Protein AF-A0A0L8HCR6-F1 (afdb_monomer)

Foldseek 3Di:
DVVVVVVVVVVLVVVVVVLVVVLVVQLVVQLVCCVPPPVNVVVCVQLPSLLSLLLSLLSSLVVLVVLLCQLVPVVNLVVVCVVCVVDDPVVNVVVNVSSVVSNVVSVVSNVVSVVSNVVSLLSSLVSLQASPDPVCCVSGLDPDHNDDSVCSCPVCVPVVVVVSSD

Mean predicted aligned error: 9.44 Å

Sequence (166 aa):
MNLLISLFSLSLSLQQILWAFICVLLFYRTFNRYKYEPRFYYVHQMLGSSLCISRGSASVINLNCGLVLLPMCRVVVTSLRGILRKMSMYTMRVIIDSCKGFHIACAYAIVLSSVIHYTAHVINARNFSMNYNRIYTNVNAAKYQYEDPLWIILGTGWYYFVFFSD

Structure (mmCIF, N/CA/C/O backbone):
data_AF-A0A0L8HCR6-F1
#
_entry.id   AF-A0A0L8HCR6-F1
#
loop_
_atom_site.group_PDB
_atom_site.id
_atom_site.type_symbol
_atom_site.label_atom_id
_atom_site.label_alt_id
_atom_site.label_comp_id
_atom_site.label_asym_id
_atom_site.label_entity_id
_atom_site.label_seq_id
_atom_site.pdbx_PDB_ins_code
_atom_site.Cartn_x
_atom_site.Cartn_y
_atom_site.Cartn_z
_atom_site.occupancy
_atom_site.B_iso_or_equiv
_atom_site.auth_seq_id
_atom_site.auth_comp_id
_atom_site.auth_asym_id
_atom_site.auth_atom_id
_atom_site.pdbx_PDB_model_num
ATOM 1 N N . MET A 1 1 ? -33.885 1.767 24.805 1.00 58.88 1 MET A N 1
ATOM 2 C CA . MET A 1 1 ? -32.747 0.839 24.593 1.00 58.88 1 MET A CA 1
ATOM 3 C C . MET A 1 1 ? -32.351 0.741 23.115 1.00 58.88 1 MET A C 1
ATOM 5 O O . MET A 1 1 ? -31.184 0.945 22.814 1.00 58.88 1 MET A O 1
ATOM 9 N N . ASN A 1 2 ? -33.303 0.558 22.189 1.00 62.66 2 ASN A N 1
ATOM 10 C CA . ASN A 1 2 ? -33.035 0.416 20.743 1.00 62.66 2 ASN A CA 1
ATOM 11 C C . ASN A 1 2 ? -32.359 1.634 20.080 1.00 62.66 2 ASN A C 1
ATOM 13 O O . ASN A 1 2 ? -31.485 1.459 19.239 1.00 62.66 2 ASN A O 1
ATOM 17 N N . LEU A 1 3 ? -32.699 2.863 20.491 1.00 67.19 3 LEU A N 1
ATOM 18 C CA . LEU A 1 3 ? -32.100 4.085 19.932 1.00 67.19 3 LEU A CA 1
ATOM 19 C C . LEU A 1 3 ? -30.608 4.228 20.290 1.00 67.19 3 LEU A C 1
ATOM 21 O O . LEU A 1 3 ? -29.794 4.576 19.445 1.00 67.19 3 LEU A O 1
ATOM 25 N N . LEU A 1 4 ? -30.244 3.898 21.533 1.00 64.69 4 LEU A N 1
ATOM 26 C CA . LEU A 1 4 ? -28.861 3.923 22.025 1.00 64.69 4 LEU A CA 1
ATOM 27 C C . LEU A 1 4 ? -27.992 2.867 21.332 1.00 64.69 4 LEU A C 1
ATOM 29 O O . LEU A 1 4 ? -26.845 3.143 21.001 1.00 64.69 4 LEU A O 1
ATOM 33 N N . ILE A 1 5 ? -28.551 1.680 21.077 1.00 66.56 5 ILE A N 1
ATOM 34 C CA . ILE A 1 5 ? -27.873 0.608 20.336 1.00 66.56 5 ILE A CA 1
ATOM 35 C C . ILE A 1 5 ? -27.668 1.027 18.876 1.00 66.56 5 ILE A C 1
ATOM 37 O O . ILE A 1 5 ? -26.550 0.924 18.386 1.00 66.56 5 ILE A O 1
ATOM 41 N N . SER A 1 6 ? -28.706 1.575 18.231 1.00 67.44 6 SER A N 1
ATOM 42 C CA . SER A 1 6 ? -28.655 2.080 16.851 1.00 67.44 6 SER A CA 1
ATOM 43 C C . SER A 1 6 ? -27.601 3.181 16.663 1.00 67.44 6 SER A C 1
ATOM 45 O O . SER A 1 6 ? -26.731 3.060 15.797 1.00 67.44 6 SER A O 1
ATOM 47 N N . LEU A 1 7 ? -27.603 4.204 17.527 1.00 67.69 7 LEU A N 1
ATOM 48 C CA . LEU A 1 7 ? -26.616 5.293 17.512 1.00 67.69 7 LEU A CA 1
ATOM 49 C C . LEU A 1 7 ? -25.184 4.778 17.710 1.00 67.69 7 LEU A C 1
ATOM 51 O O . LEU A 1 7 ? -24.251 5.255 17.064 1.00 67.69 7 LEU A O 1
ATOM 55 N N . PHE A 1 8 ? -25.006 3.770 18.566 1.00 66.81 8 PHE A N 1
ATOM 56 C CA . PHE A 1 8 ? -23.699 3.168 18.809 1.00 66.81 8 PHE A CA 1
ATOM 57 C C . PHE A 1 8 ? -23.217 2.332 17.614 1.00 66.81 8 PHE A C 1
ATOM 59 O O . PHE A 1 8 ? -22.076 2.490 17.182 1.00 66.81 8 PHE A O 1
ATOM 66 N N . SER A 1 9 ? -24.077 1.508 17.009 1.00 68.31 9 SER A N 1
ATOM 67 C CA . SER A 1 9 ? -23.748 0.797 15.762 1.00 68.31 9 SER A CA 1
ATOM 68 C C . SER A 1 9 ? -23.423 1.754 14.611 1.00 68.31 9 SER A C 1
ATOM 70 O O . SER A 1 9 ? -22.489 1.496 13.851 1.00 68.31 9 SER A O 1
ATOM 72 N N . LEU A 1 10 ? -24.113 2.898 14.533 1.00 72.56 10 LEU A N 1
ATOM 73 C CA . LEU A 1 10 ? -23.809 3.948 13.564 1.00 72.56 10 LEU A CA 1
ATOM 74 C C . LEU A 1 10 ? -22.389 4.497 13.784 1.00 72.56 10 LEU A C 1
ATOM 76 O O . LEU A 1 10 ? -21.611 4.588 12.839 1.00 72.56 10 LEU A O 1
ATOM 80 N N . SER A 1 11 ? -22.008 4.773 15.036 1.00 72.62 11 SER A N 1
ATOM 81 C CA . SER A 1 11 ? -20.668 5.280 15.372 1.00 72.62 11 SER A CA 1
ATOM 82 C C . SER A 1 11 ? -19.529 4.323 14.981 1.00 72.62 11 SER A C 1
ATOM 84 O O . SER A 1 11 ? -18.498 4.767 14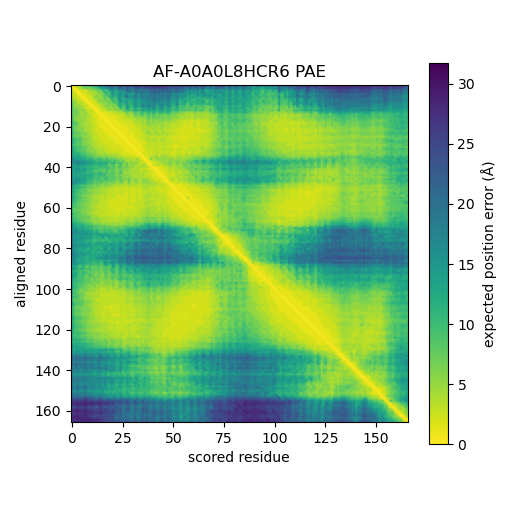.477 1.00 72.62 11 SER A O 1
ATOM 86 N N . LEU A 1 12 ? -19.738 3.009 15.119 1.00 72.44 12 LEU A N 1
ATOM 87 C CA . LEU A 1 12 ? -18.761 1.989 14.722 1.00 72.44 12 LEU A CA 1
ATOM 88 C C . LEU A 1 12 ? -18.622 1.888 13.197 1.00 72.44 12 LEU A C 1
ATOM 90 O O . LEU A 1 12 ? -17.511 1.764 12.681 1.00 72.44 12 LEU A O 1
ATOM 94 N N . SER A 1 13 ? -19.737 1.995 12.469 1.00 77.38 13 SER A N 1
ATOM 95 C CA . SER A 1 13 ? -19.718 2.017 11.001 1.00 77.38 13 SER A CA 1
ATOM 96 C C . SER A 1 13 ? -19.010 3.263 10.452 1.00 77.38 13 SER A C 1
ATOM 98 O O . SER A 1 13 ? -18.215 3.162 9.519 1.00 77.38 13 SER A O 1
ATOM 100 N N . LEU A 1 14 ? -19.193 4.423 11.095 1.00 81.75 14 LEU A N 1
ATOM 101 C CA . LEU A 1 14 ? -18.489 5.661 10.749 1.00 81.75 14 LEU A CA 1
ATOM 102 C C . LEU A 1 14 ? -16.972 5.529 10.937 1.00 81.75 14 LEU A C 1
ATOM 104 O O . LEU A 1 14 ? -16.214 6.007 10.095 1.00 81.75 14 LEU A O 1
ATOM 108 N N . GLN A 1 15 ? -16.518 4.842 11.990 1.00 80.56 15 GLN A N 1
ATOM 109 C CA . GLN A 1 15 ? -15.091 4.588 12.212 1.00 80.56 15 GLN A CA 1
ATOM 110 C C . GLN A 1 15 ? -14.472 3.750 11.082 1.00 80.56 15 GLN A C 1
ATOM 112 O O . GLN A 1 15 ? -13.375 4.063 10.616 1.00 80.56 15 GLN A O 1
ATOM 117 N N . GLN A 1 16 ? -15.166 2.708 10.616 1.00 82.38 16 GLN A N 1
ATOM 118 C CA . GLN A 1 16 ? -14.701 1.883 9.494 1.00 82.38 16 GLN A CA 1
ATOM 119 C C . GLN A 1 16 ? -14.668 2.674 8.182 1.00 82.38 16 GLN A C 1
ATOM 121 O O . GLN A 1 16 ? -13.698 2.577 7.434 1.00 82.38 16 GLN A O 1
ATOM 126 N N . ILE A 1 17 ? -15.684 3.503 7.924 1.00 86.12 17 ILE A N 1
ATOM 127 C CA . ILE A 1 17 ? -15.730 4.374 6.741 1.00 86.12 17 ILE A CA 1
ATOM 128 C C . ILE A 1 17 ? -14.578 5.385 6.770 1.00 86.12 17 ILE A C 1
ATOM 130 O O . ILE A 1 17 ? -13.894 5.564 5.764 1.00 86.12 17 ILE A O 1
ATOM 134 N N . LEU A 1 18 ? -14.317 6.005 7.923 1.00 88.50 18 LEU A N 1
ATOM 135 C CA . LEU A 1 18 ? -13.208 6.942 8.093 1.00 88.50 18 LEU A CA 1
ATOM 136 C C . LEU A 1 18 ? -11.852 6.261 7.867 1.00 88.50 18 LEU A C 1
ATOM 138 O O . LEU A 1 18 ? -11.002 6.803 7.165 1.00 88.50 18 LEU A O 1
ATOM 142 N N . TRP A 1 19 ? -11.652 5.062 8.418 1.00 88.69 19 TRP A N 1
ATOM 143 C CA . TRP A 1 19 ? -10.439 4.274 8.188 1.00 88.69 19 TRP A CA 1
ATOM 144 C C . TRP A 1 19 ? -10.253 3.921 6.707 1.00 88.69 19 TRP A C 1
ATOM 146 O O . TRP A 1 19 ? -9.160 4.106 6.164 1.00 88.69 19 TRP A O 1
ATOM 156 N N . ALA A 1 20 ? -11.316 3.472 6.034 1.00 88.00 20 ALA A N 1
ATOM 157 C CA . ALA A 1 20 ? -11.271 3.155 4.611 1.00 88.00 20 ALA A CA 1
ATOM 158 C C . ALA A 1 20 ? -10.941 4.406 3.783 1.00 88.00 20 ALA A C 1
ATOM 160 O O . ALA A 1 20 ? -10.095 4.356 2.890 1.00 88.00 20 ALA A O 1
ATOM 161 N N . PHE A 1 21 ? -11.535 5.551 4.131 1.00 92.62 21 PHE A N 1
ATOM 162 C CA . PHE A 1 21 ? -11.231 6.836 3.510 1.00 92.62 21 PHE A CA 1
ATOM 163 C C . PHE A 1 21 ? -9.762 7.237 3.700 1.00 92.62 21 PHE A C 1
ATOM 165 O O . PHE A 1 21 ? -9.119 7.644 2.736 1.00 92.62 21 PHE A O 1
ATOM 172 N N . ILE A 1 22 ? -9.199 7.068 4.901 1.00 90.94 22 ILE A N 1
ATOM 173 C CA . ILE A 1 22 ? -7.776 7.328 5.168 1.00 90.94 22 ILE A CA 1
ATOM 174 C C . ILE A 1 22 ? -6.884 6.416 4.315 1.00 90.94 22 ILE A C 1
ATOM 176 O O . ILE A 1 22 ? -5.919 6.901 3.725 1.00 90.94 22 ILE A O 1
ATOM 180 N N . CYS A 1 23 ? -7.217 5.126 4.190 1.00 91.25 23 CYS A N 1
ATOM 181 C CA . CYS A 1 23 ? -6.476 4.190 3.337 1.00 91.25 23 CYS A CA 1
ATOM 182 C C . CYS A 1 23 ? -6.491 4.625 1.865 1.00 91.25 23 CYS A C 1
ATOM 184 O O . CYS A 1 23 ? -5.440 4.670 1.223 1.00 91.25 23 CYS A O 1
ATOM 186 N N . VAL A 1 24 ? -7.665 4.988 1.338 1.00 90.94 24 VAL A N 1
ATOM 187 C CA . VAL A 1 24 ? -7.819 5.457 -0.049 1.00 90.94 24 VAL A CA 1
ATOM 188 C C . VAL A 1 24 ? -7.093 6.783 -0.265 1.00 90.94 24 VAL A C 1
ATOM 190 O O . VAL A 1 24 ? -6.396 6.946 -1.265 1.00 90.94 24 VAL A O 1
ATOM 193 N N . LEU A 1 25 ? -7.206 7.723 0.674 1.00 93.06 25 LEU A N 1
ATOM 194 C CA . LEU A 1 25 ? -6.537 9.017 0.593 1.00 93.06 25 LEU A CA 1
ATOM 195 C C . LEU A 1 25 ? -5.015 8.860 0.611 1.00 93.06 25 LEU A C 1
ATOM 197 O O . LEU A 1 25 ? -4.337 9.513 -0.181 1.00 93.06 25 LEU A O 1
ATOM 201 N N . LEU A 1 26 ? -4.477 7.991 1.471 1.00 90.62 26 LEU A N 1
ATOM 202 C CA . LEU A 1 26 ? -3.048 7.674 1.500 1.00 90.62 26 LEU A CA 1
ATOM 203 C C . LEU A 1 26 ? -2.593 7.039 0.193 1.00 90.62 26 LEU A C 1
ATOM 205 O O . LEU A 1 26 ? -1.622 7.514 -0.393 1.00 90.62 26 LEU A O 1
ATOM 209 N N . PHE A 1 27 ? -3.323 6.038 -0.305 1.00 90.00 27 PHE A N 1
ATOM 210 C CA . PHE A 1 27 ? -3.030 5.435 -1.602 1.00 90.00 27 PHE A CA 1
ATOM 211 C C . PHE A 1 27 ? -3.002 6.496 -2.707 1.00 90.00 27 PHE A C 1
ATOM 213 O O . PHE A 1 27 ? -2.036 6.575 -3.461 1.00 90.00 27 PHE A O 1
ATOM 220 N N . TYR A 1 28 ? -4.024 7.353 -2.775 1.00 91.31 28 TYR A N 1
ATOM 221 C CA . TYR A 1 28 ? -4.151 8.395 -3.794 1.00 91.31 28 TYR A CA 1
ATOM 222 C C . TYR A 1 28 ? -3.054 9.462 -3.689 1.00 91.31 28 TYR A C 1
ATOM 224 O O . TYR A 1 28 ? -2.479 9.872 -4.699 1.00 91.31 28 TYR A O 1
ATOM 232 N N . ARG A 1 29 ? -2.721 9.896 -2.468 1.00 91.31 29 ARG A N 1
ATOM 233 C CA . ARG A 1 29 ? -1.630 10.845 -2.211 1.00 91.31 29 ARG A CA 1
ATOM 234 C C . ARG A 1 29 ? -0.289 10.265 -2.645 1.00 91.31 29 ARG A C 1
ATOM 236 O O . ARG A 1 29 ? 0.433 10.939 -3.378 1.00 91.31 29 ARG A O 1
ATOM 243 N N . THR A 1 30 ? 0.017 9.028 -2.255 1.00 87.38 30 THR A N 1
ATOM 244 C CA . THR A 1 30 ? 1.245 8.339 -2.671 1.00 87.38 30 THR A CA 1
ATOM 245 C C . THR A 1 30 ? 1.264 8.137 -4.185 1.00 87.38 30 THR A C 1
ATOM 247 O O . THR A 1 30 ? 2.258 8.450 -4.834 1.00 87.38 30 THR A O 1
ATOM 250 N N . PHE A 1 31 ? 0.152 7.709 -4.782 1.00 88.31 31 PHE A N 1
ATOM 251 C CA . PHE A 1 31 ? 0.042 7.516 -6.226 1.00 88.31 31 PHE A CA 1
ATOM 252 C C . PHE A 1 31 ? 0.349 8.803 -7.002 1.00 88.31 31 PHE A C 1
ATOM 254 O O . PHE A 1 31 ? 1.173 8.793 -7.917 1.00 88.31 31 PHE A O 1
ATOM 261 N N . ASN A 1 32 ? -0.270 9.923 -6.617 1.00 87.38 32 ASN A N 1
ATOM 262 C CA . ASN A 1 32 ? -0.041 11.216 -7.264 1.00 87.38 32 ASN A CA 1
ATOM 263 C C . ASN A 1 32 ? 1.372 11.740 -7.038 1.00 87.38 32 ASN A C 1
ATOM 265 O O . ASN A 1 32 ? 1.954 12.319 -7.952 1.00 87.38 32 ASN A O 1
ATOM 269 N N . ARG A 1 33 ? 1.936 11.510 -5.850 1.00 85.31 33 ARG A N 1
ATOM 270 C CA . ARG A 1 33 ? 3.320 11.868 -5.559 1.00 85.31 33 ARG A CA 1
ATOM 271 C C . ARG A 1 33 ? 4.269 11.179 -6.541 1.00 85.31 33 ARG A C 1
ATOM 273 O O . ARG A 1 33 ? 4.985 11.855 -7.265 1.00 85.31 33 ARG A O 1
ATOM 280 N N . TYR A 1 34 ? 4.184 9.859 -6.670 1.00 82.56 34 TYR A N 1
ATOM 281 C CA . TYR A 1 34 ? 5.046 9.107 -7.589 1.00 82.56 34 TYR A CA 1
ATOM 282 C C . TYR A 1 34 ? 4.743 9.351 -9.076 1.00 82.56 34 TYR A C 1
ATOM 284 O O . TYR A 1 34 ? 5.605 9.105 -9.914 1.00 82.56 34 TYR A O 1
ATOM 292 N N . LYS A 1 35 ? 3.543 9.842 -9.410 1.00 83.94 35 LYS A N 1
ATOM 293 C CA . LYS A 1 35 ? 3.161 10.177 -10.788 1.00 83.94 35 LYS A CA 1
ATOM 294 C C . LYS A 1 35 ? 3.682 11.543 -11.248 1.00 83.94 35 LYS A C 1
ATOM 296 O O . LYS A 1 35 ? 4.059 11.674 -12.407 1.00 83.94 35 LYS A O 1
ATOM 301 N N . TYR A 1 36 ? 3.664 12.559 -10.382 1.00 83.75 36 TYR A N 1
ATOM 302 C CA . TYR A 1 36 ? 3.953 13.947 -10.775 1.00 83.75 36 TYR A CA 1
ATOM 303 C C . TYR A 1 36 ? 5.273 14.499 -10.221 1.00 83.75 36 TYR A C 1
ATOM 305 O O . TYR A 1 36 ? 5.727 15.546 -10.678 1.00 83.75 3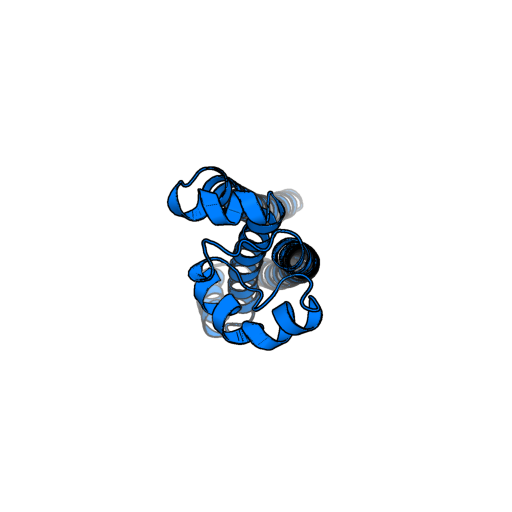6 TYR A O 1
ATOM 313 N N . GLU A 1 37 ? 5.897 13.844 -9.239 1.00 84.06 37 GLU A N 1
ATOM 314 C CA . GLU A 1 37 ? 7.129 14.349 -8.630 1.00 84.06 37 GLU A CA 1
ATOM 315 C C . GLU A 1 37 ? 8.334 14.146 -9.578 1.00 84.06 37 GLU A C 1
ATOM 317 O O . GLU A 1 37 ? 8.635 13.015 -9.975 1.00 84.06 37 GLU A O 1
ATOM 322 N N . PRO A 1 38 ? 9.075 15.218 -9.930 1.00 78.19 38 PRO A N 1
ATOM 323 C CA . PRO A 1 38 ? 10.122 15.169 -10.956 1.00 78.19 38 PRO A CA 1
ATOM 324 C C . PRO A 1 38 ? 11.307 14.272 -10.574 1.00 78.19 38 PRO A C 1
ATOM 326 O O . PRO A 1 38 ? 11.989 13.743 -11.449 1.00 78.19 38 PRO A O 1
ATOM 329 N N . ARG A 1 39 ? 11.524 14.029 -9.274 1.00 76.12 39 ARG A N 1
ATOM 330 C CA . ARG A 1 39 ? 12.566 13.124 -8.763 1.00 76.12 39 ARG A CA 1
ATOM 331 C C . ARG A 1 39 ? 12.384 11.678 -9.240 1.00 76.12 39 ARG A C 1
ATOM 333 O O . ARG A 1 39 ? 13.370 10.967 -9.402 1.00 76.12 39 ARG A O 1
ATOM 340 N N . PHE A 1 40 ? 11.143 11.256 -9.479 1.00 75.19 40 PHE A N 1
ATOM 341 C CA . PHE A 1 40 ? 10.809 9.897 -9.914 1.00 75.19 40 PHE A CA 1
ATOM 342 C C . PHE A 1 40 ? 10.467 9.812 -11.402 1.00 75.19 40 PHE A C 1
ATOM 344 O O . PHE A 1 40 ? 10.110 8.735 -11.870 1.00 75.19 40 PHE A O 1
ATOM 351 N N . TYR A 1 41 ? 10.608 10.910 -12.153 1.00 77.00 41 TYR A N 1
ATOM 352 C CA . TYR A 1 41 ? 10.205 11.001 -13.556 1.00 77.00 41 TYR A CA 1
ATOM 353 C C . TYR A 1 41 ? 10.807 9.884 -14.421 1.00 77.00 41 TYR A C 1
ATOM 355 O O . TYR A 1 41 ? 10.076 9.172 -15.104 1.00 77.00 41 TYR A O 1
ATOM 363 N N . TYR A 1 42 ? 12.122 9.668 -14.326 1.00 74.06 42 TYR A N 1
ATOM 364 C CA . TYR A 1 42 ? 12.819 8.643 -15.109 1.00 74.06 42 TYR A CA 1
ATOM 365 C C . TYR A 1 42 ? 12.351 7.223 -14.770 1.00 74.06 42 TYR A C 1
ATOM 367 O O . TYR A 1 42 ? 12.067 6.433 -15.664 1.00 74.06 42 TYR A O 1
ATOM 375 N N . VAL A 1 43 ? 12.196 6.906 -13.482 1.00 75.50 43 VAL A N 1
ATOM 376 C CA . VAL A 1 43 ? 11.721 5.583 -13.046 1.00 75.50 43 VAL A CA 1
ATOM 377 C C . VAL A 1 43 ? 10.255 5.379 -13.437 1.00 75.50 43 VAL A C 1
ATOM 379 O O . VAL A 1 43 ? 9.879 4.308 -13.909 1.00 75.50 43 VAL A O 1
ATOM 382 N N . HIS A 1 44 ? 9.420 6.409 -13.295 1.00 81.25 44 HIS A N 1
ATOM 383 C CA . HIS A 1 44 ? 8.026 6.368 -13.724 1.00 81.25 44 HIS A CA 1
ATOM 384 C C . HIS A 1 44 ? 7.904 6.172 -15.239 1.00 81.25 44 HIS A C 1
ATOM 386 O O . HIS A 1 44 ? 7.045 5.415 -15.678 1.00 81.25 44 HIS A O 1
ATOM 392 N N . GLN A 1 45 ? 8.783 6.771 -16.043 1.00 80.62 45 GLN A N 1
ATOM 393 C CA . GLN A 1 45 ? 8.797 6.569 -17.493 1.00 80.62 45 GLN A CA 1
ATOM 394 C C . GLN A 1 45 ? 9.121 5.112 -17.875 1.00 80.62 45 GLN A C 1
ATOM 396 O O . GLN A 1 45 ? 8.603 4.611 -18.871 1.00 80.62 45 GLN A O 1
ATOM 401 N N . MET A 1 46 ? 9.933 4.415 -17.074 1.00 75.62 46 MET A N 1
ATOM 402 C CA . MET A 1 46 ? 10.339 3.025 -17.332 1.00 75.62 46 MET A CA 1
ATOM 403 C C . MET A 1 46 ? 9.331 1.990 -16.811 1.00 75.62 46 MET A C 1
ATOM 405 O O . MET A 1 46 ? 9.077 0.984 -17.477 1.00 75.62 46 MET A O 1
ATOM 409 N N . LEU A 1 47 ? 8.766 2.216 -15.619 1.00 78.62 47 LEU A N 1
ATOM 410 C CA . LEU A 1 47 ? 7.860 1.275 -14.940 1.00 78.62 47 LEU A CA 1
ATOM 411 C C . LEU A 1 47 ? 6.379 1.595 -15.167 1.00 78.62 47 LEU A C 1
ATOM 413 O O . LEU A 1 47 ? 5.524 0.719 -15.014 1.00 78.62 47 LEU A O 1
ATOM 417 N N . GLY A 1 48 ? 6.068 2.842 -15.504 1.00 83.38 48 GLY A N 1
ATOM 418 C CA . GLY A 1 48 ? 4.716 3.350 -15.679 1.00 83.38 48 GLY A CA 1
ATOM 419 C C . GLY A 1 48 ? 3.916 3.417 -14.378 1.00 83.38 48 GLY A C 1
ATOM 420 O O . GLY A 1 48 ? 4.435 3.609 -13.273 1.00 83.38 48 GLY A O 1
ATOM 421 N N . SER A 1 49 ? 2.604 3.228 -14.512 1.00 84.06 49 SER A N 1
ATOM 422 C CA . SER A 1 49 ? 1.639 3.234 -13.405 1.00 84.06 49 SER A CA 1
ATOM 423 C C . SER A 1 49 ? 1.874 2.124 -12.375 1.00 84.06 49 SER A C 1
ATOM 425 O O . SER A 1 49 ? 1.464 2.271 -11.224 1.00 84.06 49 SER A O 1
ATOM 427 N N . SER A 1 50 ? 2.572 1.050 -12.754 1.00 84.94 50 SER A N 1
ATOM 428 C CA . SER A 1 50 ? 2.887 -0.077 -11.873 1.00 84.94 50 SER A CA 1
ATOM 429 C C . SER A 1 50 ? 3.800 0.325 -10.703 1.00 84.94 50 SER A C 1
ATOM 431 O O . SER A 1 50 ? 3.636 -0.176 -9.588 1.00 84.94 50 SER A O 1
ATOM 433 N N . LEU A 1 51 ? 4.682 1.319 -10.887 1.00 84.75 51 LEU A N 1
ATOM 434 C CA . LEU A 1 51 ? 5.454 1.912 -9.788 1.00 84.75 51 LEU A CA 1
ATOM 435 C C . LEU A 1 51 ? 4.523 2.560 -8.755 1.00 84.75 51 LEU A C 1
ATOM 437 O O . LEU A 1 51 ? 4.600 2.259 -7.564 1.00 84.75 51 LEU A O 1
ATOM 441 N N . CYS A 1 52 ? 3.618 3.425 -9.214 1.00 88.25 52 CYS A N 1
ATOM 442 C CA . CYS A 1 52 ? 2.711 4.171 -8.346 1.00 88.25 52 CYS A CA 1
ATOM 443 C C . CYS A 1 52 ? 1.765 3.237 -7.579 1.00 88.25 52 CYS A C 1
ATOM 445 O O . CYS A 1 52 ? 1.539 3.446 -6.388 1.00 88.25 52 CYS A O 1
ATOM 447 N N . ILE A 1 53 ? 1.255 2.191 -8.241 1.00 86.88 53 ILE A N 1
ATOM 448 C CA . ILE A 1 53 ? 0.395 1.173 -7.617 1.00 86.88 53 ILE A CA 1
ATOM 449 C C . ILE A 1 53 ? 1.164 0.426 -6.526 1.00 86.88 53 ILE A C 1
ATOM 451 O O . ILE A 1 53 ? 0.678 0.341 -5.401 1.00 86.88 53 ILE A O 1
ATOM 455 N N . SER A 1 54 ? 2.380 -0.038 -6.832 1.00 86.44 54 SER A N 1
ATOM 456 C CA . SER A 1 54 ? 3.250 -0.749 -5.888 1.00 86.44 54 SER A CA 1
ATOM 457 C C . SER A 1 54 ? 3.548 0.074 -4.632 1.00 86.44 54 SER A C 1
ATOM 459 O O . SER A 1 54 ? 3.602 -0.480 -3.533 1.00 86.44 54 SER A O 1
ATOM 461 N N . ARG A 1 55 ? 3.739 1.394 -4.782 1.00 86.12 55 ARG A N 1
ATOM 462 C CA . ARG A 1 55 ? 4.034 2.311 -3.665 1.00 86.12 55 ARG A CA 1
ATOM 463 C C . ARG A 1 55 ? 2.792 2.638 -2.852 1.00 86.12 55 ARG A C 1
ATOM 465 O O . ARG A 1 55 ? 2.831 2.588 -1.626 1.00 86.12 55 ARG A O 1
ATOM 472 N N . GLY A 1 56 ? 1.686 2.939 -3.530 1.00 87.25 56 GLY A N 1
ATOM 473 C CA . GLY A 1 56 ? 0.413 3.214 -2.875 1.00 87.25 56 GLY A CA 1
ATOM 474 C C . GLY A 1 56 ? -0.048 2.028 -2.032 1.00 87.25 56 GLY A C 1
ATOM 475 O O . GLY A 1 56 ? -0.429 2.210 -0.876 1.00 87.25 56 GLY A O 1
ATOM 476 N N . SER A 1 57 ? 0.042 0.807 -2.572 1.00 88.25 57 SER A N 1
ATOM 477 C CA . SER A 1 57 ? -0.336 -0.407 -1.844 1.00 88.25 57 SER A CA 1
ATOM 478 C C . SER A 1 57 ? 0.593 -0.683 -0.659 1.00 88.25 57 SER A C 1
ATOM 480 O O . SER A 1 57 ? 0.104 -1.064 0.400 1.00 88.25 57 SER A O 1
ATOM 482 N N . ALA A 1 58 ? 1.900 -0.420 -0.784 1.00 87.69 58 ALA A N 1
ATOM 483 C CA . ALA A 1 58 ? 2.851 -0.544 0.324 1.00 87.69 58 ALA A CA 1
ATOM 484 C C . ALA A 1 58 ? 2.513 0.402 1.489 1.00 87.69 58 ALA A C 1
ATOM 486 O O . ALA A 1 58 ? 2.476 -0.027 2.640 1.00 87.69 58 ALA A O 1
ATOM 487 N N . SER A 1 59 ? 2.181 1.669 1.205 1.00 87.94 59 SER A N 1
ATOM 488 C CA . SER A 1 59 ? 1.758 2.621 2.244 1.00 87.94 59 SER A CA 1
ATOM 489 C C . SER A 1 59 ? 0.489 2.158 2.971 1.00 87.94 59 SER A C 1
ATOM 491 O O . SER A 1 59 ? 0.388 2.302 4.190 1.00 87.94 59 SER A O 1
ATOM 493 N N . VAL A 1 60 ? -0.467 1.569 2.242 1.00 89.88 60 VAL A N 1
ATOM 494 C CA . VAL A 1 60 ? -1.699 1.011 2.827 1.00 89.88 60 VAL A CA 1
ATOM 495 C C . VAL A 1 60 ? -1.399 -0.220 3.683 1.00 89.88 60 VAL A C 1
ATOM 497 O O . VAL A 1 60 ? -1.965 -0.347 4.769 1.00 89.88 60 VAL A O 1
ATOM 500 N N . ILE A 1 61 ? -0.496 -1.105 3.250 1.00 89.75 61 ILE A N 1
ATOM 501 C CA . ILE A 1 61 ? -0.047 -2.251 4.055 1.00 89.75 61 ILE A CA 1
ATOM 502 C C . ILE A 1 61 ? 0.613 -1.756 5.344 1.00 89.75 61 ILE A C 1
ATOM 504 O O . ILE A 1 61 ? 0.212 -2.194 6.416 1.00 89.75 61 ILE A O 1
ATOM 508 N N . ASN A 1 62 ? 1.546 -0.803 5.270 1.00 88.69 62 ASN A N 1
ATOM 509 C CA . ASN A 1 62 ? 2.256 -0.282 6.443 1.00 88.69 62 ASN A CA 1
ATOM 510 C C . ASN A 1 62 ? 1.301 0.342 7.469 1.00 88.69 62 ASN A C 1
ATOM 512 O O . ASN A 1 62 ? 1.403 0.051 8.663 1.00 88.69 62 ASN A O 1
ATOM 516 N N . LEU A 1 63 ? 0.326 1.137 7.012 1.00 88.12 63 LEU A N 1
ATOM 517 C CA . LEU A 1 63 ? -0.715 1.673 7.890 1.00 88.12 63 LEU A CA 1
ATOM 518 C C . LEU A 1 63 ? -1.517 0.539 8.548 1.00 88.12 63 LEU A C 1
ATOM 520 O O . LEU A 1 63 ? -1.678 0.522 9.768 1.00 88.12 63 LEU A O 1
ATOM 524 N N . ASN A 1 64 ? -2.008 -0.422 7.764 1.00 89.62 64 ASN A N 1
ATOM 525 C CA . ASN A 1 64 ? -2.855 -1.487 8.295 1.00 89.62 64 ASN A CA 1
ATOM 526 C C . ASN A 1 64 ? -2.098 -2.465 9.203 1.00 89.62 64 ASN A C 1
ATOM 528 O O . ASN A 1 64 ? -2.659 -2.906 10.204 1.00 89.62 64 ASN A O 1
ATOM 532 N N . CYS A 1 65 ? -0.822 -2.739 8.933 1.00 87.00 65 CYS A N 1
ATOM 533 C CA . CYS A 1 65 ? 0.063 -3.510 9.807 1.00 87.00 65 CYS A CA 1
ATOM 534 C C . CYS A 1 65 ? 0.321 -2.800 11.147 1.00 87.00 65 CYS A C 1
ATOM 536 O O . CYS A 1 65 ? 0.416 -3.456 12.180 1.00 87.00 65 CYS A O 1
ATOM 538 N N . GLY A 1 66 ? 0.377 -1.465 11.172 1.00 85.50 66 GLY A N 1
ATOM 539 C CA . GLY A 1 66 ? 0.403 -0.718 12.434 1.00 85.50 66 GLY A CA 1
ATOM 540 C C . GLY A 1 66 ? -0.927 -0.819 13.190 1.00 85.50 66 GLY A C 1
ATOM 541 O O . GLY A 1 66 ? -0.963 -1.095 14.390 1.00 85.50 66 GLY A O 1
ATOM 542 N N . LEU A 1 67 ? -2.043 -0.649 12.477 1.00 84.50 67 LEU A N 1
ATOM 543 C CA . LEU A 1 67 ? -3.389 -0.638 13.059 1.00 84.50 67 LEU A CA 1
ATOM 544 C C . LEU A 1 67 ? -3.854 -2.009 13.568 1.00 84.50 67 LEU A C 1
ATOM 546 O O . LEU A 1 67 ? -4.579 -2.072 14.561 1.00 84.50 67 LEU A O 1
ATOM 550 N N . VAL A 1 68 ? -3.438 -3.104 12.928 1.00 86.12 68 VAL A N 1
ATOM 551 C CA . VAL A 1 68 ? -3.813 -4.474 13.321 1.00 86.12 68 VAL A CA 1
ATOM 552 C C . VAL A 1 68 ? -3.194 -4.886 14.665 1.00 86.12 68 VAL A C 1
ATOM 554 O O . VAL A 1 68 ? -3.766 -5.727 15.364 1.00 86.12 68 VAL A O 1
ATOM 557 N N . LEU A 1 69 ? -2.076 -4.257 15.057 1.00 80.62 69 LEU A N 1
ATOM 558 C CA . LEU A 1 69 ? -1.378 -4.482 16.329 1.00 80.62 69 LEU A CA 1
ATOM 559 C C . LEU A 1 69 ? -2.001 -3.714 17.503 1.00 80.62 69 LEU A C 1
ATOM 561 O O . LEU A 1 69 ? -1.966 -4.198 18.634 1.00 80.62 69 LEU A O 1
ATOM 565 N N . LEU A 1 70 ? -2.628 -2.559 17.252 1.00 74.50 70 LEU A N 1
ATOM 566 C CA . LEU A 1 70 ? -3.297 -1.756 18.285 1.00 74.50 70 LEU A CA 1
ATOM 567 C C . LEU A 1 70 ? -4.284 -2.548 19.173 1.00 74.50 70 LEU A C 1
ATOM 569 O O . LEU A 1 70 ? -4.204 -2.393 20.393 1.00 74.50 70 LEU A O 1
ATOM 573 N N . PRO A 1 71 ? -5.174 -3.419 18.644 1.00 68.69 71 PRO A N 1
ATOM 574 C CA . PRO A 1 71 ? -6.074 -4.226 19.474 1.00 68.69 71 PRO A CA 1
ATOM 575 C C . PRO A 1 71 ? -5.369 -5.341 20.268 1.00 68.69 71 PRO A C 1
ATOM 577 O O . PRO A 1 71 ? -5.946 -5.849 21.228 1.00 68.69 71 PRO A O 1
ATOM 580 N N . MET A 1 72 ? -4.136 -5.714 19.908 1.00 67.25 72 MET A N 1
ATOM 581 C CA . MET A 1 72 ? -3.342 -6.736 20.609 1.00 67.25 72 MET A CA 1
ATOM 582 C C . MET A 1 72 ? -2.423 -6.146 21.691 1.00 67.25 72 MET A C 1
ATOM 584 O O . MET A 1 72 ? -1.978 -6.860 22.595 1.00 67.25 72 MET A O 1
ATOM 588 N N . CYS A 1 73 ? -2.165 -4.837 21.654 1.00 70.94 73 CYS A N 1
ATOM 589 C CA . CYS A 1 73 ? -1.379 -4.143 22.666 1.00 70.94 73 CYS A CA 1
ATOM 590 C C . CYS A 1 73 ? -2.136 -4.097 24.003 1.00 70.94 73 CYS A C 1
ATOM 592 O O . CYS A 1 73 ? -2.982 -3.228 24.231 1.00 70.94 73 CYS A O 1
ATOM 594 N N . ARG A 1 74 ? -1.795 -5.007 24.929 1.00 65.56 74 ARG A N 1
ATOM 595 C CA . ARG A 1 74 ? -2.432 -5.109 26.257 1.00 65.56 74 ARG A CA 1
ATOM 596 C C . ARG A 1 74 ? -2.453 -3.782 27.019 1.00 65.56 74 ARG A C 1
ATOM 598 O O . ARG A 1 74 ? -3.443 -3.516 27.683 1.00 65.56 74 ARG A O 1
ATOM 605 N N . VAL A 1 75 ? -1.421 -2.945 26.872 1.00 70.31 75 VAL A N 1
ATOM 606 C CA . VAL A 1 75 ? -1.330 -1.611 27.498 1.00 70.31 75 VAL A CA 1
ATOM 607 C C . VAL A 1 75 ? -2.410 -0.661 26.974 1.00 70.31 75 VAL A C 1
ATOM 609 O O . VAL A 1 75 ? -3.072 0.014 27.760 1.00 70.31 75 VAL A O 1
ATOM 612 N N . VAL A 1 76 ? -2.649 -0.651 25.659 1.00 65.56 76 VAL A N 1
ATOM 613 C CA . VAL A 1 76 ? -3.702 0.162 25.030 1.00 65.56 76 VAL A CA 1
ATOM 614 C C . VAL A 1 76 ? -5.066 -0.324 25.498 1.00 65.56 76 VAL A C 1
ATOM 616 O O . VAL A 1 76 ? -5.881 0.478 25.942 1.00 65.56 76 VAL A O 1
ATOM 619 N N . VAL A 1 77 ? -5.281 -1.641 25.503 1.00 69.19 77 VAL A N 1
ATOM 620 C CA . VAL A 1 77 ? -6.530 -2.252 25.972 1.00 69.19 77 VAL A CA 1
ATOM 621 C C . VAL A 1 77 ? -6.779 -1.956 27.454 1.00 69.19 77 VAL A C 1
ATOM 623 O O . VAL A 1 77 ? -7.908 -1.641 27.823 1.00 69.19 77 VAL A O 1
ATOM 626 N N . THR A 1 78 ? -5.758 -1.998 28.319 1.00 67.25 78 THR A N 1
ATOM 627 C CA . THR A 1 78 ? -5.906 -1.668 29.748 1.00 67.25 78 THR A CA 1
ATOM 628 C C . THR A 1 78 ? -6.145 -0.183 29.995 1.00 67.25 78 THR A C 1
ATOM 630 O O . THR A 1 78 ? -6.971 0.147 30.845 1.00 67.25 78 THR A O 1
ATOM 633 N N . SER A 1 79 ? -5.494 0.705 29.240 1.00 64.06 79 SER A N 1
ATOM 634 C CA . SER A 1 79 ? -5.731 2.154 29.309 1.00 64.06 79 SER A CA 1
ATOM 635 C C . SER A 1 79 ? -7.137 2.505 28.827 1.00 64.06 79 SER A C 1
ATOM 637 O O . SER A 1 79 ? -7.851 3.257 29.494 1.00 64.06 79 SER A O 1
ATOM 639 N N . LEU A 1 80 ? -7.590 1.871 27.740 1.00 66.25 80 LEU A N 1
ATOM 640 C CA . LEU A 1 80 ? -8.971 1.963 27.274 1.00 66.25 80 LEU A CA 1
ATOM 641 C C . LEU A 1 80 ? -9.926 1.454 28.357 1.00 66.25 80 LEU A C 1
ATOM 643 O O . LEU A 1 80 ? -10.900 2.123 28.676 1.00 66.25 80 LEU A O 1
ATOM 647 N N . ARG A 1 81 ? -9.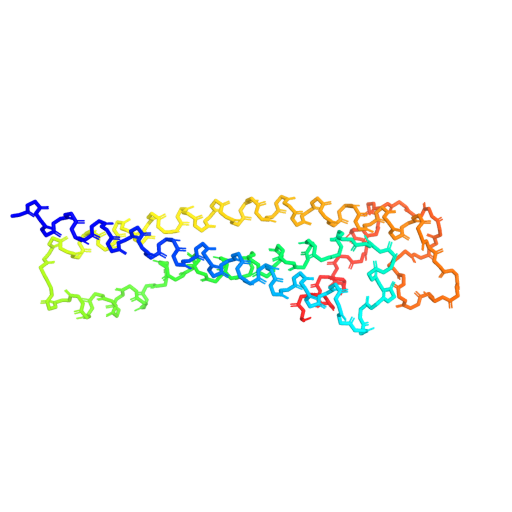610 0.332 29.018 1.00 66.44 81 ARG A N 1
ATOM 648 C CA . ARG A 1 81 ? -10.400 -0.185 30.146 1.00 66.44 81 ARG A CA 1
ATOM 649 C C . ARG A 1 81 ? -10.455 0.787 31.325 1.00 66.44 81 ARG A C 1
ATOM 651 O O . ARG A 1 81 ? -11.459 0.798 32.023 1.00 66.44 81 ARG A O 1
ATOM 658 N N . GLY A 1 82 ? -9.416 1.588 31.557 1.00 68.19 82 GLY A N 1
ATOM 659 C CA . GLY A 1 82 ? -9.399 2.644 32.573 1.00 68.19 82 GLY A CA 1
ATOM 660 C C . GLY A 1 82 ? -10.364 3.785 32.247 1.00 68.19 82 GLY A C 1
ATOM 661 O O . GLY A 1 82 ? -11.169 4.168 33.095 1.00 68.19 82 GLY A O 1
ATOM 662 N N . ILE A 1 83 ? -10.349 4.259 30.997 1.00 65.12 83 ILE A N 1
ATOM 663 C CA . ILE A 1 83 ? -11.251 5.311 30.492 1.00 65.12 83 ILE A CA 1
ATOM 664 C C . ILE A 1 83 ? -12.705 4.813 30.477 1.00 65.12 83 ILE A C 1
ATOM 666 O O . ILE A 1 83 ? -13.619 5.490 30.947 1.00 65.12 83 ILE A O 1
ATOM 670 N N . LEU A 1 84 ? -12.910 3.585 30.007 1.00 63.38 84 LEU A N 1
ATOM 671 C CA . LEU A 1 84 ? -14.216 2.950 29.88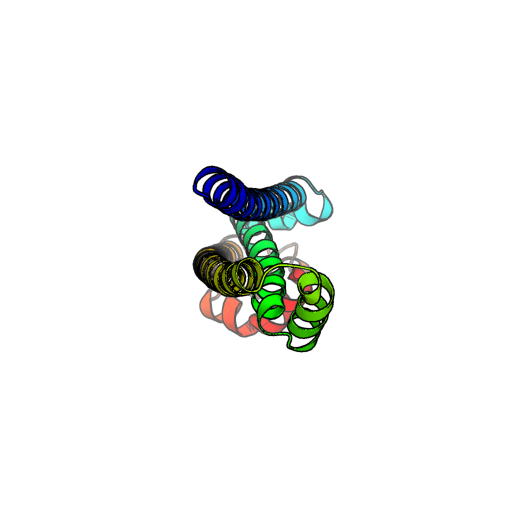4 1.00 63.38 84 LEU A CA 1
ATOM 672 C C . LEU A 1 84 ? -14.760 2.424 31.223 1.00 63.38 84 LEU A C 1
ATOM 674 O O . LEU A 1 84 ? -15.922 2.038 31.292 1.00 63.38 84 LEU A O 1
ATOM 678 N N . ARG A 1 85 ? -13.971 2.412 32.309 1.00 62.84 85 ARG A N 1
ATOM 679 C CA . ARG A 1 85 ? -14.432 2.000 33.652 1.00 62.84 85 ARG A CA 1
ATOM 680 C C . ARG A 1 85 ? -15.503 2.940 34.216 1.00 62.84 85 ARG A C 1
ATOM 682 O O . ARG A 1 85 ? -16.267 2.532 35.084 1.00 62.84 85 ARG A O 1
ATOM 689 N N . LYS A 1 86 ? -15.568 4.176 33.703 1.00 63.66 86 LYS A N 1
ATOM 690 C CA . LYS A 1 86 ? -16.665 5.130 33.938 1.00 63.66 86 LYS A CA 1
ATOM 691 C C . LYS A 1 86 ? -17.942 4.798 33.148 1.00 63.66 86 LYS A C 1
ATOM 693 O O . LYS A 1 86 ? -18.962 5.439 33.368 1.00 63.66 86 LYS A O 1
ATOM 698 N N . MET A 1 87 ? -17.896 3.833 32.228 1.00 64.25 87 MET A N 1
ATOM 699 C CA . MET A 1 87 ? -19.006 3.442 31.358 1.00 64.25 87 MET A CA 1
ATOM 700 C C . MET A 1 87 ? -19.621 2.101 31.786 1.00 64.25 87 MET A C 1
ATOM 702 O O . MET A 1 87 ? -19.011 1.302 32.495 1.00 64.25 87 MET A O 1
ATOM 706 N N . SER A 1 88 ? -20.851 1.847 31.333 1.00 71.81 88 SER A N 1
ATOM 707 C CA . SER A 1 88 ? -21.583 0.606 31.611 1.00 71.81 88 SER A CA 1
ATOM 708 C C . SER A 1 88 ? -20.828 -0.645 31.129 1.00 71.81 88 SER A C 1
ATOM 710 O O . SER A 1 88 ? -20.211 -0.645 30.060 1.00 71.81 88 SER A O 1
ATOM 712 N N . MET A 1 89 ? -20.946 -1.749 31.881 1.00 70.94 89 MET A N 1
ATOM 713 C CA . MET A 1 89 ? -20.410 -3.077 31.528 1.00 70.94 89 MET A CA 1
ATOM 714 C C . MET A 1 89 ? -20.862 -3.560 30.140 1.00 70.94 89 MET A C 1
ATOM 716 O O . MET A 1 89 ? -20.130 -4.284 29.465 1.00 70.94 89 MET A O 1
ATOM 720 N N . TYR A 1 90 ? -22.048 -3.134 29.695 1.00 70.19 90 TYR A N 1
ATOM 721 C CA . TYR A 1 90 ? -22.547 -3.413 28.350 1.00 70.19 90 TYR A CA 1
ATOM 722 C C . TYR A 1 90 ? -21.684 -2.731 27.277 1.00 70.19 90 TYR A C 1
ATOM 724 O O . TYR A 1 90 ? -21.196 -3.388 26.360 1.00 70.19 90 TYR A O 1
ATOM 732 N N . THR A 1 91 ? -21.415 -1.432 27.428 1.00 68.25 91 THR A N 1
ATOM 733 C CA . THR A 1 91 ? -20.626 -0.648 26.466 1.00 68.25 91 THR A CA 1
ATOM 734 C C . THR A 1 91 ? -19.184 -1.144 26.363 1.00 68.25 91 THR A C 1
ATOM 736 O O . THR A 1 91 ? -18.626 -1.209 25.272 1.00 68.25 91 THR A O 1
ATOM 739 N N . MET A 1 92 ? -18.609 -1.587 27.482 1.00 68.69 92 MET A N 1
ATOM 740 C CA . MET A 1 92 ? -17.298 -2.240 27.526 1.00 68.69 92 MET A CA 1
ATOM 741 C C . MET A 1 92 ? -17.202 -3.471 26.619 1.00 68.69 92 MET A C 1
ATOM 743 O O . MET A 1 92 ? -16.252 -3.602 25.847 1.00 68.69 92 MET A O 1
ATOM 747 N N . ARG A 1 93 ? -18.182 -4.379 26.710 1.00 71.38 93 ARG A N 1
ATOM 748 C CA . ARG A 1 93 ? -18.187 -5.623 25.928 1.00 71.38 93 ARG A CA 1
ATOM 749 C C . ARG A 1 93 ? -18.304 -5.334 24.432 1.00 71.38 93 ARG A C 1
ATOM 751 O O . ARG A 1 93 ? -17.549 -5.896 23.646 1.00 71.38 93 ARG A O 1
ATOM 758 N N . VAL A 1 94 ? -19.179 -4.401 24.062 1.00 70.19 94 VAL A N 1
ATOM 759 C CA . VAL A 1 94 ? -19.389 -4.013 22.660 1.00 70.19 94 VAL A CA 1
ATOM 760 C C . VAL A 1 94 ? -18.134 -3.374 22.055 1.00 70.19 94 VAL A C 1
ATOM 762 O O . VAL A 1 94 ? -17.783 -3.692 20.923 1.00 70.19 94 VAL A O 1
ATOM 765 N N . ILE A 1 95 ? -17.410 -2.526 22.797 1.00 71.06 95 ILE A N 1
ATOM 766 C CA . ILE A 1 95 ? -16.163 -1.919 22.299 1.00 71.06 95 ILE A CA 1
ATOM 767 C C . ILE A 1 95 ? -15.097 -2.990 22.049 1.00 71.06 95 ILE A C 1
ATOM 769 O O . ILE A 1 95 ? -14.477 -2.993 20.988 1.00 71.06 95 ILE A O 1
ATOM 773 N N . ILE A 1 96 ? -14.927 -3.941 22.971 1.00 73.69 96 ILE A N 1
ATOM 774 C CA . ILE A 1 96 ? -13.969 -5.044 22.798 1.00 73.69 96 ILE A CA 1
ATOM 775 C C . ILE A 1 96 ? -14.318 -5.895 21.568 1.00 73.69 96 ILE A C 1
ATOM 777 O O . ILE A 1 96 ? -13.426 -6.239 20.789 1.00 73.69 96 ILE A O 1
ATOM 781 N N . ASP A 1 97 ? -15.598 -6.207 21.355 1.00 74.44 97 ASP A N 1
ATOM 782 C CA . ASP A 1 97 ? -16.024 -6.961 20.171 1.00 74.44 97 ASP A CA 1
ATOM 783 C C . ASP A 1 97 ? -15.871 -6.141 18.876 1.00 74.44 97 ASP A C 1
ATOM 785 O O . ASP A 1 97 ? -15.471 -6.687 17.845 1.00 74.44 97 ASP A O 1
ATOM 789 N N . SER A 1 98 ? -16.049 -4.817 18.929 1.00 74.81 98 SER A N 1
ATOM 790 C CA . SER A 1 98 ? -15.778 -3.932 17.787 1.00 74.81 98 SER A CA 1
ATOM 791 C C . SER A 1 98 ? -14.290 -3.864 17.415 1.00 74.81 98 SER A C 1
ATOM 793 O O . SER A 1 98 ? -13.956 -3.835 16.230 1.00 74.81 98 SER A O 1
ATOM 795 N N . CYS A 1 99 ? -13.378 -3.937 18.395 1.00 77.00 99 CYS A N 1
ATOM 796 C CA . CYS A 1 99 ? -11.935 -4.003 18.147 1.00 77.00 99 CYS A CA 1
ATOM 797 C C . CYS A 1 99 ? -11.538 -5.282 17.395 1.00 77.00 99 CYS A C 1
ATOM 799 O O . CYS A 1 99 ? -10.661 -5.232 16.532 1.00 77.00 99 CYS A 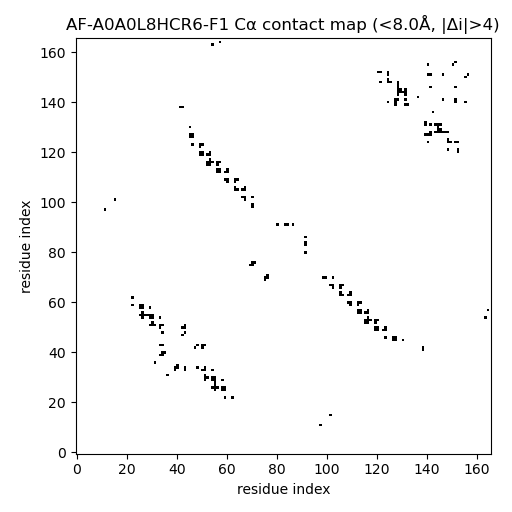O 1
ATOM 801 N N . LYS A 1 100 ? -12.197 -6.416 17.675 1.00 80.50 100 LYS A N 1
ATOM 802 C CA . LYS A 1 100 ? -12.002 -7.658 16.905 1.00 80.50 100 LYS A CA 1
ATOM 803 C C . LYS A 1 100 ? -12.510 -7.511 15.473 1.00 80.50 100 LYS A C 1
ATOM 805 O O . LYS A 1 100 ? -11.809 -7.900 14.544 1.00 80.50 100 LYS A O 1
ATOM 810 N N . GLY A 1 101 ? -13.688 -6.912 15.287 1.00 80.75 101 GLY A N 1
ATOM 811 C CA . GLY A 1 101 ? -14.222 -6.612 13.954 1.00 80.75 101 GLY A CA 1
ATOM 812 C C . GLY A 1 101 ? -13.285 -5.712 13.141 1.00 80.75 101 GLY A C 1
ATOM 813 O O . GLY A 1 101 ? -13.037 -5.975 11.966 1.00 80.75 101 GLY A O 1
ATOM 814 N N . PHE A 1 102 ? -12.691 -4.702 13.782 1.00 83.19 102 PHE A N 1
ATOM 815 C CA . PHE A 1 102 ? -11.686 -3.833 13.166 1.00 83.19 102 PHE A CA 1
ATOM 816 C C . PHE A 1 102 ? -10.383 -4.577 12.831 1.00 83.19 102 PHE A C 1
ATOM 818 O O . PHE A 1 102 ? -9.861 -4.416 11.733 1.00 83.19 102 PHE A O 1
ATOM 825 N N . HIS A 1 103 ? -9.888 -5.447 13.719 1.00 86.94 103 HIS A N 1
ATOM 826 C CA . HIS A 1 103 ? -8.719 -6.295 13.449 1.00 86.94 103 HIS A CA 1
ATOM 827 C C . HIS A 1 103 ? -8.928 -7.183 12.212 1.00 86.94 103 HIS A C 1
ATOM 829 O O . HIS A 1 103 ? -8.056 -7.241 11.346 1.00 86.94 103 HIS A O 1
ATOM 835 N N . ILE A 1 104 ? -10.097 -7.824 12.101 1.00 87.75 104 ILE A N 1
ATOM 836 C CA . ILE A 1 104 ? -10.455 -8.657 10.944 1.00 87.75 104 ILE A CA 1
ATOM 837 C C . ILE A 1 104 ? -10.529 -7.806 9.666 1.00 87.75 104 ILE A C 1
ATOM 839 O O . ILE A 1 104 ? -9.979 -8.201 8.640 1.00 87.75 104 ILE A O 1
ATOM 843 N N . ALA A 1 105 ? -11.150 -6.623 9.720 1.00 88.06 105 ALA A N 1
ATOM 844 C CA . ALA A 1 105 ? -11.217 -5.710 8.576 1.00 88.06 105 ALA A CA 1
ATOM 845 C C . ALA A 1 105 ? -9.820 -5.262 8.099 1.00 88.06 105 ALA A C 1
ATOM 847 O O . ALA A 1 105 ? -9.530 -5.318 6.902 1.00 88.06 105 ALA A O 1
ATOM 848 N N . CYS A 1 106 ? -8.928 -4.896 9.027 1.00 88.50 106 CYS A N 1
ATOM 849 C CA . CYS A 1 106 ? -7.533 -4.576 8.720 1.00 88.50 106 CYS A CA 1
ATOM 850 C C . CYS A 1 106 ? -6.801 -5.775 8.104 1.00 88.50 106 CYS A C 1
ATOM 852 O O . CYS A 1 106 ? -6.091 -5.604 7.115 1.00 88.50 106 CYS A O 1
ATOM 854 N N . ALA A 1 107 ? -6.998 -6.987 8.634 1.00 89.19 107 ALA A N 1
ATOM 855 C CA . ALA A 1 107 ? -6.388 -8.198 8.090 1.00 89.19 107 ALA A CA 1
ATOM 856 C C . ALA A 1 107 ? -6.800 -8.438 6.626 1.00 89.19 107 ALA A C 1
ATOM 858 O O . ALA A 1 107 ? -5.936 -8.661 5.778 1.00 89.19 107 ALA A O 1
ATOM 859 N N . TYR A 1 108 ? -8.090 -8.299 6.298 1.00 90.88 108 TYR A N 1
ATOM 860 C CA . TYR A 1 108 ? -8.561 -8.393 4.911 1.00 90.88 108 TYR A CA 1
ATOM 861 C C . TYR A 1 108 ? -7.923 -7.332 4.001 1.00 90.88 108 TYR A C 1
ATOM 863 O O . TYR A 1 108 ? -7.492 -7.656 2.892 1.00 90.88 108 TYR A O 1
ATOM 871 N N . ALA A 1 109 ? -7.805 -6.084 4.464 1.00 89.56 109 ALA A N 1
ATOM 872 C CA . ALA A 1 109 ? -7.164 -5.020 3.690 1.00 89.56 109 ALA A CA 1
ATOM 873 C C . ALA A 1 109 ? -5.666 -5.260 3.461 1.00 89.56 109 ALA A C 1
ATOM 875 O O . ALA A 1 109 ? -5.171 -4.963 2.371 1.00 89.56 109 ALA A O 1
ATOM 876 N N . ILE A 1 110 ? -4.953 -5.819 4.445 1.00 90.06 110 ILE A N 1
ATOM 877 C CA . ILE A 1 110 ? -3.542 -6.210 4.305 1.00 90.06 110 ILE A CA 1
ATOM 878 C C . ILE A 1 110 ? -3.408 -7.288 3.238 1.00 90.06 110 ILE A C 1
ATOM 880 O O . ILE A 1 110 ? -2.580 -7.135 2.343 1.00 90.06 110 ILE A O 1
ATOM 884 N N . VAL A 1 111 ? -4.224 -8.346 3.294 1.00 92.75 111 VAL A N 1
ATOM 885 C CA . VAL A 1 111 ? -4.161 -9.449 2.322 1.00 92.75 111 VAL A CA 1
ATOM 886 C C . VAL A 1 111 ? -4.424 -8.932 0.909 1.00 92.75 111 VAL A C 1
ATOM 888 O O . VAL A 1 111 ? -3.606 -9.155 0.017 1.00 92.75 111 VAL A O 1
ATOM 891 N N . LEU A 1 112 ? -5.509 -8.177 0.709 1.00 91.94 112 LEU A N 1
ATOM 892 C CA . LEU A 1 112 ? -5.850 -7.620 -0.601 1.00 91.94 112 LEU A CA 1
ATOM 893 C C . LEU A 1 112 ? -4.743 -6.694 -1.126 1.00 91.94 112 LEU A C 1
ATOM 895 O O . LEU A 1 112 ? -4.302 -6.825 -2.269 1.00 91.94 112 LEU A O 1
ATOM 899 N N . SER A 1 113 ? -4.257 -5.785 -0.279 1.00 88.38 113 SER A N 1
ATOM 900 C CA . SER A 1 113 ? -3.203 -4.839 -0.658 1.00 88.38 113 SER A CA 1
ATOM 901 C C . SER A 1 113 ? -1.874 -5.545 -0.925 1.00 88.38 113 SER A C 1
ATOM 903 O O . SER A 1 113 ? -1.143 -5.118 -1.814 1.00 88.38 113 SER A O 1
ATOM 905 N N . SER A 1 114 ? -1.579 -6.647 -0.227 1.00 86.56 114 SER A N 1
ATOM 906 C CA . SER A 1 114 ? -0.384 -7.475 -0.449 1.00 86.56 114 SER A CA 1
ATOM 907 C C . SER A 1 114 ? -0.424 -8.176 -1.801 1.00 86.56 114 SER A C 1
ATOM 909 O O . SER A 1 114 ? 0.581 -8.180 -2.507 1.00 86.56 114 SER A O 1
ATOM 911 N N . VAL A 1 115 ? -1.583 -8.701 -2.213 1.00 90.75 115 VAL A N 1
ATOM 912 C CA . VAL A 1 115 ? -1.754 -9.299 -3.549 1.00 90.75 115 VAL A CA 1
ATOM 913 C C . VAL A 1 115 ? -1.547 -8.249 -4.644 1.00 90.75 115 VAL A C 1
ATOM 915 O O . VAL A 1 115 ? -0.819 -8.496 -5.609 1.00 90.75 115 VAL A O 1
ATOM 918 N N . ILE A 1 116 ? -2.129 -7.055 -4.480 1.00 89.19 116 ILE A N 1
ATOM 919 C CA . ILE A 1 116 ? -1.947 -5.933 -5.417 1.00 89.19 116 ILE A CA 1
ATOM 920 C C . ILE A 1 116 ? -0.475 -5.503 -5.464 1.00 89.19 116 ILE A C 1
ATOM 922 O O . ILE A 1 116 ? 0.090 -5.353 -6.546 1.00 89.19 116 ILE A O 1
ATOM 926 N N . HIS A 1 117 ? 0.157 -5.345 -4.301 1.00 87.62 117 HIS A N 1
ATOM 927 C CA . HIS A 1 117 ? 1.563 -4.971 -4.163 1.00 87.62 117 HIS A CA 1
ATOM 928 C C . HIS A 1 117 ? 2.493 -5.980 -4.846 1.00 87.62 117 HIS A C 1
ATOM 930 O O . HIS A 1 117 ? 3.331 -5.592 -5.657 1.00 87.62 117 HIS A O 1
ATOM 936 N N . TYR A 1 118 ? 2.301 -7.273 -4.580 1.00 85.69 118 TYR A N 1
ATOM 937 C CA . TYR A 1 118 ? 3.060 -8.351 -5.207 1.00 85.69 118 TYR A CA 1
ATOM 938 C C . TYR A 1 118 ? 2.899 -8.345 -6.732 1.00 85.69 118 TYR A C 1
ATOM 940 O O . TYR A 1 118 ? 3.890 -8.357 -7.461 1.00 85.69 118 TYR A O 1
ATOM 948 N N . THR A 1 119 ? 1.661 -8.247 -7.223 1.00 88.12 119 THR A N 1
ATOM 949 C CA . THR A 1 119 ? 1.378 -8.217 -8.668 1.00 88.12 119 THR A CA 1
ATOM 950 C C . THR A 1 119 ? 2.047 -7.014 -9.339 1.00 88.12 119 THR A C 1
ATOM 952 O O . THR A 1 119 ? 2.662 -7.154 -10.397 1.00 88.12 119 THR A O 1
ATOM 955 N N . ALA A 1 120 ? 2.002 -5.839 -8.704 1.00 86.38 120 ALA A N 1
ATOM 956 C CA . ALA A 1 120 ? 2.685 -4.644 -9.192 1.00 86.38 120 ALA A CA 1
ATOM 957 C C . ALA A 1 120 ? 4.215 -4.816 -9.209 1.00 86.38 120 ALA A C 1
ATOM 959 O O . ALA A 1 120 ? 4.872 -4.387 -10.156 1.00 86.38 120 ALA A O 1
ATOM 960 N N . HIS A 1 121 ? 4.798 -5.500 -8.221 1.00 83.38 121 HIS A N 1
ATOM 961 C CA . HIS A 1 121 ? 6.223 -5.836 -8.231 1.00 83.38 121 HIS A CA 1
ATOM 962 C C . HIS A 1 121 ? 6.609 -6.770 -9.381 1.00 83.38 121 HIS A C 1
ATOM 964 O O . HIS A 1 121 ? 7.630 -6.534 -10.028 1.00 83.38 121 HIS A O 1
ATOM 970 N N . VAL A 1 122 ? 5.785 -7.774 -9.692 1.00 84.38 122 VAL A N 1
ATOM 971 C CA . VAL A 1 122 ? 6.019 -8.671 -10.837 1.00 84.38 122 VAL A CA 1
ATOM 972 C C . VAL A 1 122 ? 5.989 -7.895 -12.157 1.00 84.38 122 VAL A C 1
ATOM 974 O O . VAL A 1 122 ? 6.880 -8.055 -12.995 1.00 84.38 122 VAL A O 1
ATOM 977 N N . ILE A 1 123 ? 5.014 -6.998 -12.328 1.00 86.00 123 ILE A N 1
ATOM 978 C CA . ILE A 1 123 ? 4.924 -6.133 -13.515 1.00 86.00 123 ILE A CA 1
ATOM 979 C C . ILE A 1 123 ? 6.122 -5.172 -13.582 1.00 86.00 123 ILE A C 1
ATOM 981 O O . ILE A 1 123 ? 6.708 -4.999 -14.649 1.00 86.00 123 ILE A O 1
ATOM 985 N N . ASN A 1 124 ? 6.541 -4.596 -12.452 1.00 85.06 124 ASN A N 1
ATOM 986 C CA . ASN A 1 124 ? 7.717 -3.725 -12.382 1.00 85.06 124 ASN A CA 1
ATOM 987 C C . ASN A 1 124 ? 9.000 -4.463 -12.777 1.00 85.06 124 ASN A C 1
ATOM 989 O O . ASN A 1 124 ? 9.776 -3.934 -13.568 1.00 85.06 124 ASN A O 1
ATOM 993 N N . ALA A 1 125 ? 9.209 -5.687 -12.286 1.00 81.50 125 ALA A N 1
ATOM 994 C CA . ALA A 1 125 ? 10.370 -6.503 -12.642 1.00 81.50 125 ALA A CA 1
ATOM 995 C C . ALA A 1 125 ? 10.398 -6.826 -14.142 1.00 81.50 125 ALA A C 1
ATOM 997 O O . ALA A 1 125 ? 11.431 -6.688 -14.799 1.00 81.50 125 ALA A O 1
ATOM 998 N N . ARG A 1 126 ? 9.237 -7.170 -14.710 1.00 83.50 126 ARG A N 1
ATOM 999 C CA . ARG A 1 126 ? 9.070 -7.372 -16.152 1.00 83.50 126 ARG A CA 1
ATOM 1000 C C . ARG A 1 126 ? 9.405 -6.100 -16.948 1.00 83.50 126 ARG A C 1
ATOM 1002 O O . ARG A 1 126 ? 10.116 -6.179 -17.949 1.00 83.50 126 ARG A O 1
ATOM 1009 N N . ASN A 1 127 ? 8.933 -4.938 -16.496 1.00 83.00 127 ASN A N 1
ATOM 1010 C CA . ASN A 1 127 ? 9.201 -3.652 -17.146 1.00 83.00 127 ASN A CA 1
ATOM 1011 C C . ASN A 1 127 ? 10.679 -3.246 -17.044 1.00 83.00 127 ASN A C 1
ATOM 1013 O O . ASN A 1 127 ? 11.226 -2.748 -18.022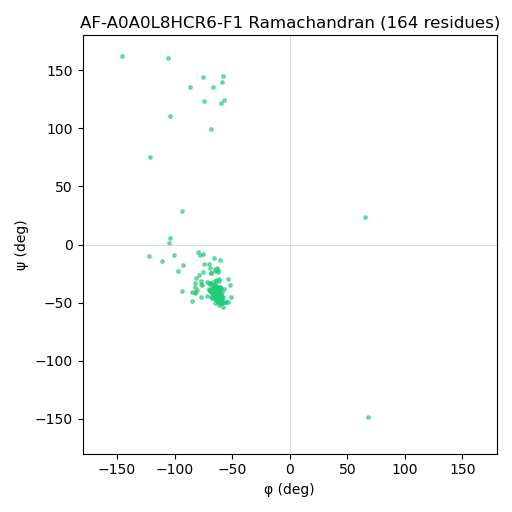 1.00 83.00 127 ASN A O 1
ATOM 1017 N N . PHE A 1 128 ? 11.351 -3.519 -15.921 1.00 80.50 128 PHE A N 1
ATOM 1018 C CA . PHE A 1 128 ? 12.797 -3.307 -15.778 1.00 80.50 128 PHE A CA 1
ATOM 1019 C C . PHE A 1 128 ? 13.623 -4.158 -16.750 1.00 80.50 128 PHE A C 1
ATOM 1021 O O . PHE A 1 128 ? 14.614 -3.674 -17.292 1.00 80.50 128 PHE A O 1
ATOM 1028 N N . SER A 1 129 ? 13.212 -5.407 -16.977 1.00 82.19 129 SER A N 1
ATOM 1029 C CA . SER A 1 129 ? 13.894 -6.327 -17.894 1.00 82.19 129 SER A CA 1
ATOM 1030 C C . SER A 1 129 ? 13.736 -5.911 -19.366 1.00 82.19 129 SER A C 1
ATOM 1032 O O . SER A 1 129 ? 14.698 -5.954 -20.138 1.00 82.19 129 SER A O 1
ATOM 1034 N N . MET A 1 130 ? 12.539 -5.446 -19.754 1.00 82.12 130 MET A N 1
ATOM 1035 C CA . MET A 1 130 ? 12.238 -5.040 -21.136 1.00 82.12 130 MET A CA 1
ATOM 1036 C C . MET A 1 130 ? 12.679 -3.624 -21.493 1.00 82.12 130 MET A C 1
ATOM 1038 O O . MET A 1 130 ? 13.204 -3.416 -22.584 1.00 82.12 130 MET A O 1
ATOM 1042 N N . ASN A 1 131 ? 12.491 -2.660 -20.594 1.00 81.38 131 ASN A N 1
ATOM 1043 C CA . ASN A 1 131 ? 12.816 -1.252 -20.836 1.00 81.38 131 ASN A CA 1
ATOM 1044 C C . ASN A 1 131 ? 14.227 -0.895 -20.345 1.00 81.38 131 ASN A C 1
ATOM 1046 O O . ASN A 1 131 ? 14.476 0.241 -19.945 1.00 81.38 131 ASN A O 1
ATOM 1050 N N . TYR A 1 132 ? 15.150 -1.860 -20.342 1.00 78.38 132 TYR A N 1
ATOM 1051 C CA . TYR A 1 132 ? 16.510 -1.666 -19.850 1.00 78.38 132 TYR A CA 1
ATOM 1052 C C . TYR A 1 132 ? 17.240 -0.565 -20.632 1.00 78.38 132 TYR A C 1
ATOM 1054 O O . TYR A 1 132 ? 17.425 -0.662 -21.848 1.00 78.38 132 TYR A O 1
ATOM 1062 N N . ASN A 1 133 ? 17.704 0.470 -19.927 1.00 77.31 133 ASN A N 1
ATOM 1063 C CA . ASN A 1 133 ? 18.425 1.583 -20.538 1.00 77.31 133 ASN A CA 1
ATOM 1064 C C . ASN A 1 133 ? 19.935 1.495 -20.269 1.00 77.31 133 ASN A C 1
ATOM 1066 O O . ASN A 1 133 ? 20.388 1.748 -19.156 1.00 77.31 133 ASN A O 1
ATOM 1070 N N . ARG A 1 134 ? 20.729 1.212 -21.306 1.00 74.69 134 ARG A N 1
ATOM 1071 C CA . ARG A 1 134 ? 22.200 1.099 -21.213 1.00 74.69 134 ARG A CA 1
ATOM 1072 C C . ARG A 1 134 ? 22.908 2.397 -20.804 1.00 74.69 134 ARG A C 1
ATOM 1074 O O . ARG A 1 134 ? 24.043 2.333 -20.349 1.00 74.69 134 ARG A O 1
ATOM 1081 N N . ILE A 1 135 ? 22.264 3.553 -20.974 1.00 74.62 135 ILE A N 1
ATOM 1082 C CA . ILE A 1 135 ? 22.855 4.875 -20.714 1.00 74.62 135 ILE A CA 1
ATOM 1083 C C . ILE A 1 135 ? 22.775 5.233 -19.222 1.00 74.62 135 ILE A C 1
ATOM 1085 O O . ILE A 1 135 ? 23.685 5.858 -18.689 1.00 74.62 135 ILE A O 1
ATOM 1089 N N . TYR A 1 136 ? 21.719 4.794 -18.532 1.00 72.56 136 TYR A N 1
ATOM 1090 C CA . TYR A 1 136 ? 21.485 5.084 -17.116 1.00 72.56 136 TYR A CA 1
ATOM 1091 C C . TYR A 1 136 ? 21.393 3.779 -16.317 1.00 72.56 136 TYR A C 1
ATOM 1093 O O . TYR A 1 136 ? 20.317 3.326 -15.931 1.00 72.56 136 TYR A O 1
ATOM 1101 N N . THR A 1 137 ? 22.538 3.142 -16.076 1.00 69.88 137 THR A N 1
ATOM 1102 C CA . THR A 1 137 ? 22.612 1.864 -15.345 1.00 69.88 137 THR A CA 1
ATOM 1103 C C . THR A 1 137 ? 22.262 1.998 -13.862 1.00 69.88 137 THR A C 1
ATOM 1105 O O . THR A 1 137 ? 21.794 1.040 -13.260 1.00 69.88 137 THR A O 1
ATOM 1108 N N . ASN A 1 138 ? 22.424 3.188 -13.279 1.00 68.94 138 ASN A N 1
ATOM 1109 C CA . ASN A 1 138 ? 22.158 3.484 -11.868 1.00 68.94 138 ASN A CA 1
ATOM 1110 C C . ASN A 1 138 ? 20.665 3.576 -11.506 1.00 68.94 138 ASN A C 1
ATOM 1112 O O . ASN A 1 138 ? 20.332 3.530 -10.325 1.00 68.94 138 ASN A O 1
ATOM 1116 N N . VAL A 1 139 ? 19.776 3.726 -12.494 1.00 71.62 139 VAL A N 1
ATOM 1117 C CA . VAL A 1 139 ? 18.315 3.721 -12.279 1.00 71.62 139 VAL A CA 1
ATOM 1118 C C . VAL A 1 139 ? 17.672 2.381 -12.641 1.00 71.62 139 VAL A C 1
ATOM 1120 O O . VAL A 1 139 ? 16.498 2.168 -12.339 1.00 71.62 139 VAL A O 1
ATOM 1123 N N . ASN A 1 140 ? 18.427 1.471 -13.266 1.00 72.31 140 ASN A N 1
ATOM 1124 C CA . ASN A 1 140 ? 17.948 0.147 -13.643 1.00 72.31 140 ASN A CA 1
ATOM 1125 C C . ASN A 1 140 ? 18.113 -0.843 -12.491 1.00 72.31 140 ASN A C 1
ATOM 1127 O O . ASN A 1 140 ? 19.173 -0.933 -11.877 1.00 72.31 140 ASN A O 1
ATOM 1131 N N . ALA A 1 141 ? 17.077 -1.644 -12.247 1.00 68.44 141 ALA A N 1
ATOM 1132 C CA . ALA A 1 141 ? 17.166 -2.790 -11.344 1.00 68.44 141 ALA A CA 1
ATOM 1133 C C . ALA A 1 141 ? 17.869 -3.994 -11.979 1.00 68.44 141 ALA A C 1
ATOM 1135 O O . ALA A 1 141 ? 18.547 -4.745 -11.285 1.00 68.44 141 ALA A O 1
ATOM 1136 N N . ALA A 1 142 ? 17.692 -4.182 -13.289 1.00 68.88 142 ALA A N 1
ATOM 1137 C CA . ALA A 1 142 ? 18.302 -5.280 -14.025 1.00 68.88 142 ALA A CA 1
ATOM 1138 C C . ALA A 1 142 ? 19.796 -5.013 -14.262 1.00 68.88 142 ALA A C 1
ATOM 1140 O O . ALA A 1 142 ? 20.197 -3.876 -14.521 1.00 68.88 142 ALA A O 1
ATOM 1141 N N . LYS A 1 143 ? 20.622 -6.059 -14.220 1.00 73.75 143 LYS A N 1
ATOM 1142 C CA . LYS A 1 143 ? 22.041 -6.006 -14.601 1.00 73.75 143 LYS A CA 1
ATOM 1143 C C . LYS A 1 143 ? 22.216 -5.982 -16.116 1.00 73.75 143 LYS A C 1
ATOM 1145 O O . LYS A 1 143 ? 23.132 -5.326 -16.609 1.00 73.75 143 LYS A O 1
ATOM 1150 N N . TYR A 1 144 ? 21.347 -6.675 -16.847 1.00 74.50 144 TYR A N 1
ATOM 1151 C CA . TYR A 1 144 ? 21.372 -6.767 -18.305 1.00 74.50 144 TYR A CA 1
ATOM 1152 C C . TYR A 1 144 ? 19.953 -6.851 -18.885 1.00 74.50 144 TYR A C 1
ATOM 1154 O O . TYR A 1 144 ? 18.980 -7.138 -18.190 1.00 74.50 144 TYR A O 1
ATOM 1162 N N . GLN A 1 145 ? 19.832 -6.563 -20.180 1.00 77.81 145 GLN A N 1
ATOM 1163 C CA . GLN A 1 145 ? 18.563 -6.608 -20.906 1.00 77.81 145 GLN A CA 1
ATOM 1164 C C . GLN A 1 145 ? 18.046 -8.053 -20.988 1.00 77.81 145 GLN A C 1
ATOM 1166 O O . GLN A 1 145 ? 18.825 -8.951 -21.305 1.00 77.81 145 GLN A O 1
ATOM 1171 N N . TYR A 1 146 ? 16.749 -8.261 -20.744 1.00 78.06 146 TYR A N 1
ATOM 1172 C CA . TYR A 1 146 ? 16.113 -9.588 -20.669 1.00 78.06 146 TYR A CA 1
ATOM 1173 C C . TYR A 1 146 ? 16.578 -10.481 -19.509 1.00 78.06 146 TYR A C 1
ATOM 1175 O O . TYR A 1 146 ? 16.438 -11.699 -19.579 1.00 78.06 146 TYR A O 1
ATOM 1183 N N . GLU A 1 147 ? 17.099 -9.900 -18.427 1.00 78.44 147 GLU A N 1
ATOM 1184 C CA . GLU A 1 147 ? 17.309 -10.653 -17.189 1.00 78.44 147 GLU A CA 1
ATOM 1185 C C . GLU A 1 147 ? 15.983 -11.238 -16.684 1.00 78.44 147 GLU A C 1
ATOM 1187 O O . GLU A 1 147 ? 14.932 -10.583 -16.737 1.00 78.44 147 GLU A O 1
ATOM 1192 N N . ASP A 1 148 ? 16.037 -12.478 -16.197 1.00 79.62 148 ASP A N 1
ATOM 1193 C CA . ASP A 1 148 ? 14.877 -13.160 -15.645 1.00 79.62 148 ASP A CA 1
ATOM 1194 C C . ASP A 1 148 ? 14.270 -12.334 -14.498 1.00 79.62 148 ASP A C 1
ATOM 1196 O O . ASP A 1 148 ? 14.942 -12.041 -13.502 1.00 79.62 148 ASP A O 1
ATOM 1200 N N . PRO A 1 149 ? 12.973 -11.990 -14.570 1.00 71.75 149 PRO A N 1
ATOM 1201 C CA . PRO A 1 149 ? 12.331 -11.133 -13.577 1.00 71.75 149 PRO A CA 1
ATOM 1202 C C . PRO A 1 149 ? 12.335 -11.757 -12.176 1.00 71.75 149 PRO A C 1
ATOM 1204 O O . PRO A 1 149 ? 12.299 -11.033 -11.183 1.00 71.75 149 PRO A O 1
ATOM 1207 N N . LEU A 1 150 ? 12.433 -13.087 -12.082 1.00 73.19 150 LEU A N 1
ATOM 1208 C CA . LEU A 1 150 ? 12.563 -13.800 -10.813 1.00 73.19 150 LEU A CA 1
ATOM 1209 C C . LEU A 1 150 ? 13.869 -13.434 -10.090 1.00 73.19 150 LEU A C 1
ATOM 1211 O O . LEU A 1 150 ? 13.855 -13.206 -8.883 1.00 73.19 150 LEU A O 1
ATOM 1215 N N . TRP A 1 151 ? 14.977 -13.312 -10.827 1.00 70.75 151 TRP A N 1
ATOM 1216 C CA . TRP A 1 151 ? 16.275 -12.905 -10.283 1.00 70.75 151 TRP A CA 1
ATOM 1217 C C . TRP A 1 151 ? 16.302 -11.426 -9.906 1.00 70.75 151 TRP A C 1
ATOM 1219 O O . TRP A 1 151 ? 16.912 -11.075 -8.900 1.00 70.75 151 TRP A O 1
ATOM 1229 N N . ILE A 1 152 ? 15.572 -10.571 -10.626 1.00 71.81 152 ILE A N 1
ATOM 1230 C CA . ILE A 1 152 ? 15.405 -9.161 -10.244 1.00 71.81 152 ILE A CA 1
ATOM 1231 C C . ILE A 1 152 ? 14.646 -9.069 -8.912 1.00 71.81 152 ILE A C 1
ATOM 1233 O O . ILE A 1 152 ? 15.096 -8.382 -7.999 1.00 71.81 152 ILE A O 1
ATOM 1237 N N . ILE A 1 153 ? 13.540 -9.804 -8.757 1.00 68.81 153 ILE A N 1
ATOM 1238 C CA . ILE A 1 153 ? 12.724 -9.794 -7.530 1.00 68.81 153 ILE A CA 1
ATOM 1239 C C . ILE A 1 153 ? 13.484 -10.403 -6.339 1.00 68.81 153 ILE A C 1
ATOM 1241 O O . ILE A 1 153 ? 13.467 -9.833 -5.249 1.00 68.81 153 ILE A O 1
ATOM 1245 N N . LEU A 1 154 ? 14.162 -11.540 -6.533 1.00 66.81 154 LEU A N 1
ATOM 1246 C CA . LEU A 1 154 ? 14.849 -12.276 -5.462 1.00 66.81 154 LEU A CA 1
ATOM 1247 C C . LEU A 1 154 ? 16.242 -11.715 -5.143 1.00 66.81 154 LEU A C 1
ATOM 1249 O O . LEU A 1 154 ? 16.611 -11.600 -3.977 1.00 66.81 154 LEU A O 1
ATOM 1253 N N . GLY A 1 155 ? 17.016 -11.355 -6.166 1.00 58.53 155 GLY A N 1
ATOM 1254 C CA . GLY A 1 155 ? 18.409 -10.919 -6.045 1.00 58.53 155 GLY A CA 1
ATOM 1255 C C . GLY A 1 155 ? 18.570 -9.470 -5.590 1.00 58.53 155 GLY A C 1
ATOM 1256 O O . GLY A 1 155 ? 19.573 -9.137 -4.963 1.00 58.53 155 GLY A O 1
ATOM 1257 N N . THR A 1 156 ? 17.579 -8.611 -5.846 1.00 55.19 156 THR A N 1
ATOM 1258 C CA . THR A 1 156 ? 17.588 -7.215 -5.369 1.00 55.19 156 THR A CA 1
ATOM 1259 C C . THR A 1 156 ? 16.635 -6.964 -4.195 1.00 55.19 156 THR A C 1
ATOM 1261 O O . THR A 1 156 ? 16.580 -5.850 -3.668 1.00 55.19 156 THR A O 1
ATOM 1264 N N . GLY A 1 157 ? 15.948 -8.013 -3.723 1.00 50.97 15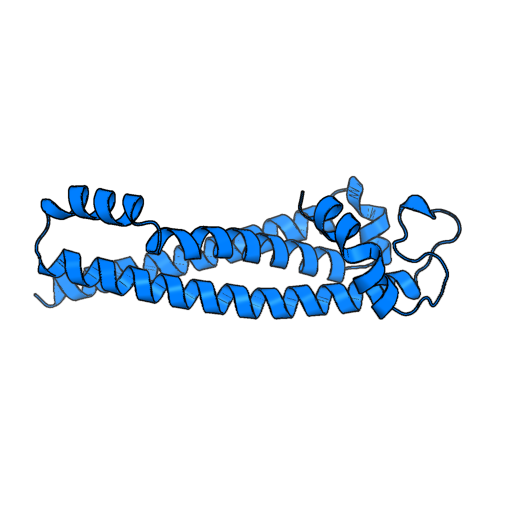7 GLY A N 1
ATOM 1265 C CA . GLY A 1 157 ? 14.864 -7.963 -2.740 1.00 50.97 157 GLY A CA 1
ATOM 1266 C C . GLY A 1 157 ? 15.210 -7.404 -1.356 1.00 50.97 157 GLY A C 1
ATOM 1267 O O . GLY A 1 157 ? 14.294 -7.078 -0.620 1.00 50.97 157 GLY A O 1
ATOM 1268 N N . TRP A 1 158 ? 16.485 -7.228 -0.991 1.00 44.41 158 TRP A N 1
ATOM 1269 C CA . TRP A 1 158 ? 16.870 -6.529 0.249 1.00 44.41 158 TRP A CA 1
ATOM 1270 C C . TRP A 1 158 ? 17.141 -5.033 0.041 1.00 44.41 158 TRP A C 1
ATOM 1272 O O . TRP A 1 158 ? 16.720 -4.210 0.848 1.00 44.41 158 TRP A O 1
ATOM 1282 N N . TYR A 1 159 ? 17.785 -4.653 -1.064 1.00 40.69 159 TYR A N 1
ATOM 1283 C CA . TYR A 1 159 ? 18.133 -3.255 -1.333 1.00 40.69 159 TYR A CA 1
ATOM 1284 C C . TYR A 1 159 ? 16.958 -2.477 -1.934 1.00 40.69 159 TYR A C 1
ATOM 1286 O O . TYR A 1 159 ? 16.735 -1.337 -1.546 1.00 40.69 159 TYR A O 1
ATOM 1294 N N . TYR A 1 160 ? 16.139 -3.096 -2.791 1.00 47.22 160 TYR A N 1
ATOM 1295 C CA . TYR A 1 160 ? 14.934 -2.469 -3.353 1.00 47.22 160 TYR A CA 1
ATOM 1296 C C . TYR A 1 160 ? 13.765 -2.381 -2.364 1.00 47.22 160 TYR A C 1
ATOM 1298 O O . TYR A 1 160 ? 12.902 -1.528 -2.531 1.00 47.22 160 TYR A O 1
ATOM 1306 N N . PHE A 1 161 ? 13.712 -3.225 -1.332 1.00 43.06 161 PHE A N 1
ATOM 1307 C CA . PHE A 1 161 ? 12.657 -3.153 -0.311 1.00 43.06 161 PHE A CA 1
ATOM 1308 C C . PHE A 1 161 ? 12.905 -2.009 0.679 1.00 43.06 161 PHE A C 1
ATOM 1310 O O . PHE A 1 161 ? 11.953 -1.387 1.143 1.00 43.06 161 PHE A O 1
ATOM 1317 N N . VAL A 1 162 ? 14.179 -1.692 0.945 1.00 39.62 162 VAL A N 1
ATOM 1318 C CA . VAL A 1 162 ? 14.602 -0.592 1.825 1.00 39.62 162 VAL A CA 1
ATOM 1319 C C . VAL A 1 162 ? 14.646 0.743 1.074 1.00 39.62 162 VAL A C 1
ATOM 1321 O O . VAL A 1 162 ? 14.003 1.684 1.512 1.00 39.62 162 VAL A O 1
ATOM 1324 N N . PHE A 1 163 ? 15.264 0.831 -0.113 1.00 37.28 163 PHE A N 1
ATOM 1325 C CA . PHE A 1 163 ? 15.400 2.114 -0.842 1.00 37.28 163 PHE A CA 1
ATOM 1326 C C . PHE A 1 163 ? 14.087 2.726 -1.343 1.00 37.28 163 PHE A C 1
ATOM 1328 O O . PHE A 1 163 ? 14.0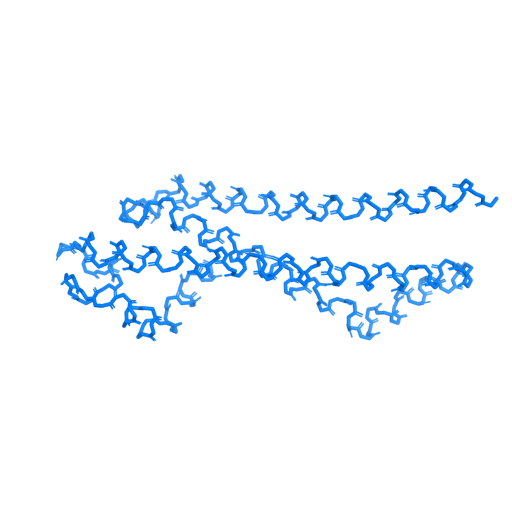48 3.855 -1.828 1.00 37.28 163 PHE A O 1
ATOM 1335 N N . PHE A 1 164 ? 13.021 1.943 -1.293 1.00 41.47 164 PHE A N 1
ATOM 1336 C CA . PHE A 1 164 ? 11.711 2.308 -1.784 1.00 41.47 164 PHE A CA 1
ATOM 1337 C C . PHE A 1 164 ? 10.672 2.212 -0.630 1.00 41.47 164 PHE A C 1
ATOM 1339 O O . PHE A 1 164 ? 9.563 2.717 -0.771 1.00 41.47 164 PHE A O 1
ATOM 1346 N N . SER A 1 165 ? 10.968 1.664 0.553 1.00 38.56 165 SER A N 1
ATOM 1347 C CA . SER A 1 165 ? 10.038 1.804 1.699 1.00 38.56 165 SER A CA 1
ATOM 1348 C C . SER A 1 165 ? 10.118 3.158 2.415 1.00 38.56 165 SER A C 1
ATOM 1350 O O . SER A 1 165 ? 9.247 3.421 3.244 1.00 38.56 165 SER A O 1
ATOM 1352 N N . ASP A 1 166 ? 11.080 4.012 2.054 1.00 32.78 166 ASP A N 1
ATOM 1353 C CA . ASP A 1 166 ? 11.271 5.360 2.611 1.00 32.78 166 ASP A CA 1
ATOM 1354 C C . ASP A 1 166 ? 10.704 6.479 1.714 1.00 32.78 166 ASP A C 1
ATOM 1356 O O . ASP A 1 166 ? 10.925 6.453 0.476 1.00 32.78 166 ASP A O 1
#

Nearest PDB structures (foldseek):
  3g67-assembly1_B  TM=2.695E-01  e=8.290E+00  Thermotoga maritima
  3g6b-assembly1_B  TM=2.689E-01  e=8.290E+00  Thermotoga maritima
  3zx6-assembly1_B  TM=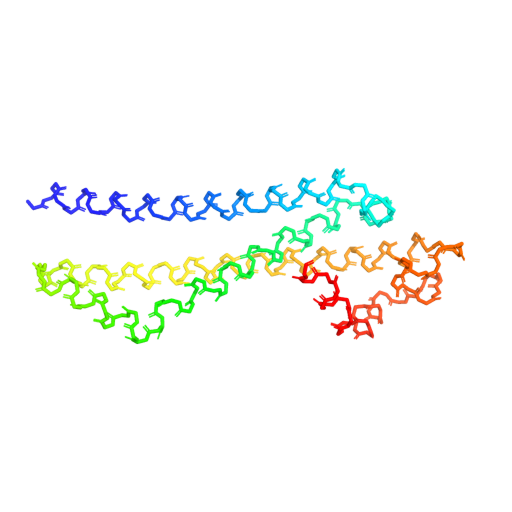2.527E-01  e=8.708E+00  Archaeoglobus fulgidus DSM 4304

Organism: Octopus bimaculoides (NCBI:txid37653)

Radius of gyration: 21.38 Å; Cα contacts (8 Å, |Δi|>4): 138; chains: 1; bounding box: 56×29×55 Å

Secondary structure (DSSP, 8-state):
-HHHHHHHHHHHHHHHHHHHHHHHHHHHHHHHHHHH-GGGHHHHHHHTHHHHHHHHHHHHHHHHHHHHHTTT-HHHHHHHHHHHTTS-HHHHHHHHHHHHHHHHHHHHHHHHHHHHHHHHHHHHHHHHHHS--TT-GGG-S-SSTT--HHHHHHHSTTHHHHTTT-

InterPro domains:
  IPR050369 Respiratory burst oxidase/Ferric reductase [PTHR11972] (14-138)

Solvent-accessible surface area (backbone atoms only — not comparable to full-atom values): 8804 Å² total; per-residue (Å²): 113,70,66,62,52,51,56,49,55,49,53,56,52,50,53,53,52,51,51,51,48,51,43,52,50,49,24,50,52,42,26,50,45,48,70,68,40,73,93,37,44,71,57,31,71,50,38,40,70,34,50,25,50,27,51,13,26,46,56,38,31,54,52,30,61,54,55,45,45,53,76,69,36,64,67,54,52,50,52,48,48,59,67,45,64,83,47,57,75,65,59,53,53,53,51,57,54,47,43,52,54,48,36,51,53,32,49,54,53,34,54,54,28,47,54,54,24,50,53,21,47,54,53,31,31,47,27,37,14,72,57,53,50,89,89,51,59,89,78,46,78,42,94,49,73,70,45,59,40,66,53,43,53,66,74,40,48,69,61,59,53,53,75,62,72,108

pLDDT: mean 76.5, std 12.55, range [32.78, 93.06]